Protein AF-A0A938QJS1-F1 (afdb_monomer_lite)

Secondary structure (DSSP, 8-state):
------HHHHHHHHHHHHHHHHT-TTSSSSEEEEE-TTS-EEEEE-TTTHHHHHHHHHHH--

Sequence (62 aa):
MQVNIDVSILDKFVTELRMTAEKCPRCEGSRETIFTSRGRDNVVPCLECENIHNALENLEAA

Foldseek 3Di:
DDPPDPVVVLVVVLVVLVVCQCPPPQDNHQWDFDQDPVRDTDIDGDPVSVVSVVVNVVSVVD

Structure (mmCIF, N/CA/C/O backbone):
data_AF-A0A938QJS1-F1
#
_entry.id   AF-A0A938QJS1-F1
#
loop_
_atom_site.group_PDB
_atom_site.id
_atom_site.type_symbol
_atom_site.label_atom_id
_atom_site.label_alt_id
_atom_site.label_comp_id
_atom_site.label_asym_id
_atom_site.label_entity_id
_atom_site.label_seq_id
_atom_site.pdbx_PDB_ins_code
_atom_site.Cartn_x
_atom_site.Cartn_y
_atom_site.Cartn_z
_atom_site.occupancy
_atom_site.B_iso_or_equiv
_atom_site.auth_seq_id
_atom_site.auth_comp_id
_atom_site.auth_asym_id
_atom_site.auth_atom_id
_atom_site.pdbx_PDB_model_num
ATOM 1 N N . MET A 1 1 ? 2.072 -1.843 -32.818 1.00 42.84 1 MET A N 1
ATOM 2 C CA . MET A 1 1 ? 2.572 -0.619 -32.162 1.00 42.84 1 MET A CA 1
ATOM 3 C C . MET A 1 1 ? 3.136 -1.051 -30.820 1.00 42.84 1 MET A C 1
ATOM 5 O O . MET A 1 1 ? 2.365 -1.423 -29.951 1.00 42.84 1 MET A O 1
ATOM 9 N N . GLN A 1 2 ? 4.458 -1.176 -30.710 1.00 53.72 2 GLN A N 1
ATOM 10 C CA . GLN A 1 2 ? 5.111 -1.597 -29.468 1.00 53.72 2 GLN A CA 1
ATOM 11 C C . GLN A 1 2 ? 5.227 -0.357 -28.585 1.00 53.72 2 GLN A C 1
ATOM 13 O O . GLN A 1 2 ? 5.918 0.594 -28.947 1.00 53.72 2 GLN A O 1
ATOM 18 N N . VAL A 1 3 ? 4.470 -0.323 -27.489 1.00 57.72 3 VAL A N 1
ATOM 19 C CA . VAL A 1 3 ? 4.568 0.751 -26.500 1.00 57.72 3 VAL A CA 1
ATOM 20 C C . VAL A 1 3 ? 5.865 0.504 -25.740 1.00 57.72 3 VAL A C 1
ATOM 22 O O . VAL A 1 3 ? 5.941 -0.408 -24.923 1.00 57.72 3 VAL A O 1
ATOM 25 N N . ASN A 1 4 ? 6.914 1.249 -26.083 1.00 58.03 4 ASN A N 1
ATOM 26 C CA . ASN A 1 4 ? 8.179 1.194 -25.366 1.00 58.03 4 ASN A CA 1
ATOM 27 C C . ASN A 1 4 ? 8.003 2.019 -24.087 1.00 58.03 4 ASN A C 1
ATOM 29 O O . ASN A 1 4 ? 8.174 3.238 -24.099 1.00 58.03 4 ASN A O 1
ATOM 33 N N . ILE A 1 5 ? 7.521 1.371 -23.027 1.00 63.06 5 ILE A N 1
ATOM 34 C CA . ILE A 1 5 ? 7.431 1.990 -21.707 1.00 63.06 5 ILE A CA 1
ATOM 35 C C . ILE A 1 5 ? 8.865 2.084 -21.202 1.00 63.06 5 ILE A C 1
ATOM 37 O O . ILE A 1 5 ? 9.518 1.067 -20.979 1.00 63.06 5 ILE A O 1
ATOM 41 N N . ASP A 1 6 ? 9.367 3.308 -21.078 1.00 72.31 6 ASP A N 1
ATOM 42 C CA . ASP A 1 6 ? 10.651 3.558 -20.443 1.00 72.31 6 ASP A CA 1
ATOM 43 C C . ASP A 1 6 ? 10.565 3.060 -18.995 1.00 72.31 6 ASP A C 1
ATOM 45 O O . ASP A 1 6 ? 9.856 3.629 -18.160 1.00 72.31 6 ASP A O 1
ATOM 49 N N . VAL A 1 7 ? 11.254 1.956 -18.716 1.00 69.81 7 VAL A N 1
ATOM 50 C CA . VAL A 1 7 ? 11.239 1.276 -17.414 1.00 69.81 7 VAL A CA 1
ATOM 51 C C . VAL A 1 7 ? 11.693 2.229 -16.300 1.00 69.81 7 VAL A C 1
ATOM 53 O O . VAL A 1 7 ? 11.211 2.141 -15.176 1.00 69.81 7 VAL A O 1
ATOM 56 N N . SER A 1 8 ? 12.517 3.235 -16.625 1.00 75.94 8 SER A N 1
ATOM 57 C CA . SER A 1 8 ? 12.943 4.256 -15.662 1.00 75.94 8 SER A CA 1
ATOM 58 C C . SER A 1 8 ? 11.812 5.189 -15.213 1.00 75.94 8 SER A C 1
ATOM 60 O O . SER A 1 8 ? 11.855 5.735 -14.109 1.00 75.94 8 SER A O 1
ATOM 62 N N . ILE A 1 9 ? 10.795 5.388 -16.056 1.00 81.06 9 ILE A N 1
ATOM 63 C CA . ILE A 1 9 ? 9.600 6.168 -15.722 1.00 81.06 9 ILE A CA 1
ATOM 64 C C . ILE A 1 9 ? 8.673 5.322 -14.850 1.00 81.06 9 ILE A C 1
ATOM 66 O O . ILE A 1 9 ? 8.143 5.830 -13.863 1.00 81.06 9 ILE A O 1
ATOM 70 N N . LEU A 1 10 ? 8.526 4.035 -15.174 1.00 80.81 10 LEU A N 1
ATOM 71 C CA . LEU A 1 10 ? 7.724 3.099 -14.389 1.00 80.81 10 LEU A CA 1
ATOM 72 C C . LEU A 1 10 ? 8.254 2.977 -12.952 1.00 80.81 10 LEU A C 1
ATOM 74 O O . LEU A 1 10 ? 7.483 3.142 -12.010 1.00 80.81 10 LEU A O 1
ATOM 78 N N . ASP A 1 11 ? 9.567 2.815 -12.777 1.00 83.56 11 ASP A N 1
ATOM 79 C CA . ASP A 1 11 ? 10.203 2.735 -11.454 1.00 83.56 11 ASP A CA 1
ATOM 80 C C . ASP A 1 11 ? 9.975 3.994 -10.608 1.00 83.56 11 ASP A C 1
ATOM 82 O O . ASP A 1 11 ? 9.716 3.918 -9.402 1.00 83.56 11 ASP A O 1
ATOM 86 N N . LYS A 1 12 ? 10.036 5.177 -11.233 1.00 86.00 12 LYS A N 1
ATOM 87 C CA . LYS A 1 12 ? 9.730 6.443 -10.551 1.00 86.00 12 LYS A CA 1
ATOM 88 C C . LYS A 1 12 ? 8.272 6.502 -10.112 1.00 86.00 12 LYS A C 1
ATOM 90 O O . LYS A 1 12 ? 8.011 6.859 -8.967 1.00 86.00 12 LYS A O 1
ATOM 95 N N . PHE A 1 13 ? 7.344 6.100 -10.980 1.00 84.56 13 PHE A N 1
ATOM 96 C CA . PHE A 1 13 ? 5.920 6.042 -10.648 1.00 84.56 13 PHE A CA 1
ATOM 97 C C . PHE A 1 13 ? 5.632 5.074 -9.498 1.00 84.56 13 PHE A C 1
ATOM 99 O O . PHE A 1 13 ? 4.914 5.436 -8.569 1.00 84.56 13 PHE A O 1
ATOM 106 N N . VAL A 1 14 ? 6.221 3.875 -9.514 1.00 87.00 14 VAL A N 1
ATOM 107 C CA . VAL A 1 14 ? 6.091 2.900 -8.418 1.00 87.00 14 VAL A CA 1
ATOM 108 C C . VAL A 1 14 ? 6.641 3.485 -7.115 1.00 87.00 14 VAL A C 1
ATOM 110 O O . VAL A 1 14 ? 6.003 3.384 -6.070 1.00 87.00 14 VAL A O 1
ATOM 113 N N . THR A 1 15 ? 7.786 4.168 -7.168 1.00 88.12 15 THR A N 1
ATOM 114 C CA . THR A 1 15 ? 8.390 4.810 -5.990 1.00 88.12 15 THR A CA 1
ATOM 115 C C . THR A 1 15 ? 7.505 5.920 -5.413 1.00 88.12 15 THR A C 1
ATOM 117 O O . THR A 1 15 ? 7.309 5.991 -4.199 1.00 88.12 15 THR A O 1
ATOM 120 N N . GLU A 1 16 ? 6.932 6.777 -6.260 1.00 87.38 16 GLU A N 1
ATOM 121 C CA . GLU A 1 16 ? 6.006 7.830 -5.824 1.00 87.38 16 GLU A CA 1
ATOM 122 C C . GLU A 1 16 ? 4.705 7.256 -5.249 1.00 87.38 16 GLU A C 1
ATOM 124 O O . GLU A 1 16 ? 4.219 7.733 -4.218 1.00 87.38 16 GLU A O 1
ATOM 129 N N . LEU A 1 17 ? 4.169 6.195 -5.858 1.00 84.31 17 LEU A N 1
ATOM 130 C CA . LEU A 1 17 ? 2.992 5.488 -5.354 1.00 84.31 17 LEU A CA 1
ATOM 131 C C . LEU A 1 17 ? 3.260 4.852 -3.987 1.00 84.31 17 LEU A C 1
ATOM 133 O O . LEU A 1 17 ? 2.433 5.004 -3.089 1.00 84.31 17 LEU A O 1
ATOM 137 N N . ARG A 1 18 ? 4.428 4.224 -3.784 1.00 85.69 18 ARG A N 1
ATOM 138 C CA . ARG A 1 18 ? 4.849 3.687 -2.477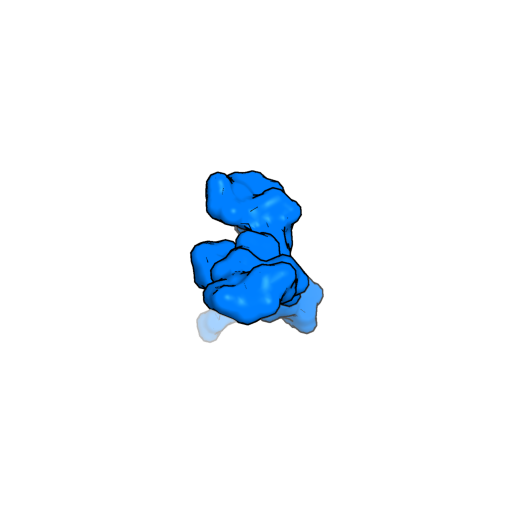 1.00 85.69 18 ARG A CA 1
ATOM 139 C C . ARG A 1 18 ? 4.900 4.776 -1.413 1.00 85.69 18 ARG A C 1
ATOM 141 O O . ARG A 1 18 ? 4.278 4.630 -0.366 1.00 85.69 18 ARG A O 1
ATOM 148 N N . MET A 1 19 ? 5.561 5.898 -1.703 1.00 86.00 19 MET A N 1
ATOM 149 C CA . MET A 1 19 ? 5.619 7.024 -0.764 1.00 86.00 19 MET A CA 1
ATOM 150 C C . MET A 1 19 ? 4.233 7.587 -0.435 1.00 86.00 19 MET A C 1
ATOM 152 O O . MET A 1 19 ? 3.992 8.007 0.694 1.00 86.00 19 MET A O 1
ATOM 156 N N . THR A 1 20 ? 3.330 7.622 -1.414 1.00 82.50 20 THR A N 1
ATOM 157 C CA . THR A 1 20 ? 1.954 8.097 -1.216 1.00 82.50 20 THR A CA 1
ATOM 158 C C . THR A 1 20 ? 1.161 7.132 -0.338 1.00 82.50 20 THR A C 1
ATOM 160 O O . THR A 1 20 ? 0.443 7.572 0.556 1.00 82.50 20 THR A O 1
ATOM 163 N N . ALA A 1 21 ? 1.332 5.827 -0.549 1.00 80.06 21 ALA A N 1
ATOM 164 C CA . ALA A 1 21 ? 0.698 4.787 0.248 1.00 80.06 21 ALA A CA 1
ATOM 165 C C . ALA A 1 21 ? 1.194 4.786 1.708 1.00 80.06 21 ALA A C 1
ATOM 167 O O . ALA A 1 21 ? 0.395 4.692 2.635 1.00 80.06 21 ALA A O 1
ATOM 168 N N . GLU A 1 22 ? 2.501 4.961 1.926 1.00 80.56 22 GLU A N 1
ATOM 169 C CA . GLU A 1 22 ? 3.098 5.080 3.266 1.00 80.56 22 GLU A CA 1
ATOM 170 C C . GLU A 1 22 ? 2.641 6.340 4.011 1.00 80.56 22 GLU A C 1
ATOM 172 O O . GLU A 1 22 ? 2.496 6.325 5.231 1.00 80.56 22 GLU A O 1
ATOM 177 N N . LYS A 1 23 ? 2.407 7.438 3.283 1.00 79.62 23 LYS A N 1
ATOM 178 C CA . LYS A 1 23 ? 1.981 8.733 3.837 1.00 79.62 23 LYS A CA 1
ATOM 179 C C . LYS A 1 23 ? 0.468 8.942 3.777 1.00 79.62 23 LYS A C 1
ATOM 181 O O . LYS A 1 23 ? 0.020 10.091 3.783 1.00 79.62 23 LYS A O 1
ATOM 186 N N . CYS A 1 24 ? -0.316 7.868 3.687 1.00 79.62 24 CYS A N 1
ATOM 187 C CA . CYS A 1 24 ? -1.767 7.964 3.617 1.00 79.62 24 CYS A CA 1
ATOM 188 C C . CYS A 1 24 ? -2.301 8.803 4.806 1.00 79.62 24 CYS A C 1
ATOM 190 O O . CYS A 1 24 ? -2.078 8.459 5.963 1.00 79.62 24 CYS A O 1
ATOM 192 N N . PRO A 1 25 ? -2.986 9.937 4.576 1.00 70.31 25 PRO A N 1
ATOM 193 C CA . PRO A 1 25 ? -3.271 10.908 5.638 1.00 70.31 25 PRO A CA 1
ATOM 194 C C . PRO A 1 25 ? -4.311 10.430 6.660 1.00 70.31 25 PRO A C 1
ATOM 196 O O . PRO A 1 25 ? -4.431 11.025 7.730 1.00 70.31 25 PRO A O 1
ATOM 199 N N . ARG A 1 26 ? -5.082 9.387 6.332 1.00 70.81 26 ARG A N 1
ATOM 200 C CA . ARG A 1 26 ? -6.099 8.805 7.222 1.00 70.81 26 ARG A CA 1
ATOM 201 C C . ARG A 1 26 ? -5.705 7.482 7.854 1.00 70.81 26 ARG A C 1
ATOM 203 O O . ARG A 1 26 ? -6.355 7.055 8.802 1.00 70.81 26 ARG A O 1
ATOM 210 N N . CYS A 1 27 ? -4.649 6.860 7.353 1.00 71.94 27 CYS A N 1
ATOM 211 C CA . CYS A 1 27 ? -4.245 5.525 7.743 1.00 71.94 27 CYS A CA 1
ATOM 212 C C . CYS A 1 27 ? -2.726 5.535 7.866 1.00 71.94 27 CYS A C 1
ATOM 214 O O . CYS A 1 27 ? -2.048 5.884 6.908 1.00 71.94 27 CYS A O 1
ATOM 216 N N . GLU A 1 28 ? -2.167 5.160 9.016 1.00 67.19 28 GLU A N 1
ATOM 217 C CA . GLU A 1 28 ? -0.714 4.982 9.165 1.00 67.19 28 GLU A CA 1
ATOM 218 C C . GLU A 1 28 ? -0.259 3.712 8.405 1.00 67.19 28 GLU A C 1
ATOM 220 O O . GLU A 1 28 ? 0.153 2.716 8.996 1.00 67.19 28 GLU A O 1
ATOM 225 N N . GLY A 1 29 ? -0.407 3.713 7.076 1.00 67.81 29 GLY A N 1
ATOM 226 C CA . GLY A 1 29 ? -0.169 2.585 6.177 1.00 67.81 29 GLY A CA 1
ATOM 227 C C . GLY A 1 29 ? -1.448 1.951 5.614 1.00 67.81 29 GLY A C 1
ATOM 228 O O . GLY A 1 29 ? -2.483 2.596 5.462 1.00 67.81 29 GLY A O 1
ATOM 229 N N . SER A 1 30 ? -1.382 0.655 5.290 1.00 69.12 30 SER A N 1
ATOM 230 C CA . SER A 1 30 ? -2.454 -0.068 4.582 1.00 69.12 30 SER A CA 1
ATOM 231 C C . SER A 1 30 ? -3.652 -0.452 5.449 1.00 69.12 30 SER A C 1
ATOM 233 O O . SER A 1 30 ? -4.603 -1.060 4.953 1.00 69.12 30 SER A O 1
ATOM 235 N N . ARG A 1 31 ? -3.616 -0.146 6.748 1.00 72.94 31 ARG A N 1
ATOM 236 C CA . ARG A 1 31 ? -4.606 -0.603 7.723 1.00 72.94 31 ARG A CA 1
ATOM 237 C C . ARG A 1 31 ? -5.073 0.549 8.598 1.00 72.94 31 ARG A C 1
ATOM 239 O O . ARG A 1 31 ? -4.269 1.371 9.023 1.00 72.94 31 ARG A O 1
ATOM 246 N N . GLU A 1 32 ? -6.362 0.567 8.898 1.00 75.94 32 GLU A N 1
ATOM 247 C CA . GLU A 1 32 ? -6.987 1.516 9.815 1.00 75.94 32 GLU A CA 1
ATOM 248 C C . GLU A 1 32 ? -7.751 0.777 10.917 1.00 75.94 32 GLU A C 1
ATOM 250 O O . GLU A 1 32 ? -8.295 -0.316 10.713 1.00 75.94 32 GLU A O 1
ATOM 255 N N . THR A 1 33 ? -7.776 1.369 12.110 1.00 77.00 33 THR A N 1
ATOM 256 C CA . THR A 1 33 ? -8.533 0.835 13.242 1.00 77.00 33 THR A CA 1
ATOM 257 C C . THR A 1 33 ? -9.903 1.491 13.270 1.00 77.00 33 THR A C 1
ATOM 259 O O . THR A 1 33 ? -10.020 2.689 13.520 1.00 77.00 33 THR A O 1
ATOM 262 N N . ILE A 1 34 ? -10.950 0.700 13.050 1.00 74.69 34 ILE A N 1
ATOM 263 C CA . ILE A 1 34 ? -12.333 1.154 13.171 1.00 74.69 34 ILE A CA 1
ATOM 264 C C . ILE A 1 34 ? -12.921 0.692 14.504 1.00 74.69 34 ILE A C 1
ATOM 266 O O . ILE A 1 34 ? -12.872 -0.489 14.867 1.00 74.69 34 ILE A O 1
ATOM 270 N N . PHE A 1 35 ? -13.524 1.629 15.232 1.00 72.12 35 PHE A N 1
ATOM 271 C CA . PHE A 1 35 ? -14.266 1.319 16.448 1.00 72.12 35 PHE A CA 1
ATOM 272 C C . PHE A 1 35 ? -15.662 0.840 16.071 1.00 72.12 35 PHE A C 1
ATOM 274 O O . PHE A 1 35 ? -16.506 1.607 15.606 1.00 72.12 35 PHE A O 1
ATOM 281 N N . THR A 1 36 ? -15.925 -0.448 16.273 1.00 68.44 36 THR A N 1
ATOM 282 C CA . THR A 1 36 ? -17.284 -0.965 16.102 1.00 68.44 36 THR A CA 1
ATOM 283 C C . THR A 1 36 ? -18.134 -0.633 17.326 1.00 68.44 36 THR A C 1
ATOM 285 O O . THR A 1 36 ? -17.649 -0.649 18.455 1.00 68.44 36 THR A O 1
ATOM 288 N N . SER A 1 37 ? -19.436 -0.406 17.135 1.00 68.62 37 SER A N 1
ATOM 289 C CA . SER A 1 37 ? -20.397 -0.094 18.212 1.00 68.62 37 SER A CA 1
ATOM 290 C C . SER A 1 37 ? -20.490 -1.154 19.324 1.00 68.62 37 SER A C 1
ATOM 292 O O . SER A 1 37 ? -21.112 -0.917 20.355 1.00 68.62 37 SER A O 1
ATOM 294 N N . ARG A 1 38 ? -19.859 -2.321 19.136 1.00 75.88 38 ARG A N 1
ATOM 295 C CA . ARG A 1 38 ? -19.723 -3.392 20.135 1.00 75.88 38 ARG A CA 1
ATOM 296 C C . ARG A 1 38 ? -18.422 -3.312 20.951 1.00 75.88 38 ARG A C 1
ATOM 298 O O . ARG A 1 38 ? -18.111 -4.269 21.652 1.00 75.88 38 ARG A O 1
ATOM 305 N N . GLY A 1 39 ? -17.663 -2.218 20.846 1.00 69.06 39 GLY A N 1
ATOM 306 C CA . GLY A 1 39 ? -16.441 -1.980 21.624 1.00 69.06 39 GLY A CA 1
ATOM 307 C C . GLY A 1 39 ? -15.251 -2.849 21.216 1.00 69.06 39 GLY A C 1
ATOM 308 O O . GLY A 1 39 ? -14.356 -3.066 22.024 1.00 69.06 39 GLY A O 1
ATOM 309 N N . ARG A 1 40 ? -15.255 -3.394 19.991 1.00 67.38 40 ARG A N 1
ATOM 310 C CA . ARG A 1 40 ? -14.099 -4.106 19.435 1.00 67.38 40 ARG A CA 1
ATOM 311 C C . ARG A 1 40 ? -13.390 -3.226 18.424 1.00 67.38 40 ARG A C 1
ATOM 313 O O . ARG A 1 40 ? -14.029 -2.774 17.464 1.00 67.38 40 ARG A O 1
ATOM 320 N N . ASP A 1 41 ? -12.094 -3.069 18.643 1.00 73.12 41 ASP A N 1
ATOM 321 C CA . ASP A 1 41 ? -11.154 -2.481 17.700 1.00 73.1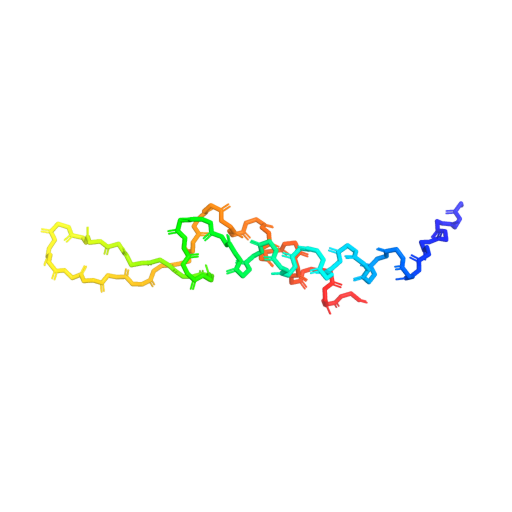2 41 ASP A CA 1
ATOM 322 C C . ASP A 1 41 ? -10.956 -3.491 16.574 1.00 73.12 41 ASP A C 1
ATOM 324 O O . ASP A 1 41 ? -10.408 -4.577 16.777 1.00 73.12 41 ASP A O 1
ATOM 328 N N . ASN A 1 42 ? -11.470 -3.171 15.390 1.00 75.31 42 ASN A N 1
ATOM 329 C CA . ASN A 1 42 ? -11.223 -3.969 14.199 1.00 75.31 42 ASN A CA 1
ATOM 330 C C . ASN A 1 42 ? -10.170 -3.265 13.357 1.00 75.31 42 ASN A C 1
ATOM 332 O O . ASN A 1 42 ? -10.292 -2.075 13.082 1.00 75.31 42 ASN A O 1
ATOM 336 N N . VAL A 1 43 ? -9.173 -4.020 12.905 1.00 77.44 43 VAL A N 1
ATOM 337 C CA . VAL A 1 43 ? -8.162 -3.516 11.977 1.00 77.44 43 VAL A CA 1
ATOM 338 C C . VAL A 1 43 ? -8.555 -3.924 10.560 1.00 77.44 43 VAL A C 1
ATOM 340 O O . VAL A 1 43 ? -8.410 -5.095 10.191 1.00 77.44 43 VAL A O 1
ATOM 343 N N . VAL A 1 44 ? -9.036 -2.968 9.771 1.00 77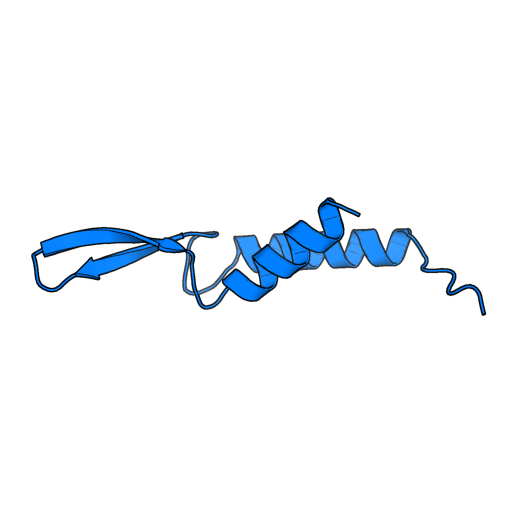.31 44 VAL A N 1
ATOM 344 C CA . VAL A 1 44 ? -9.482 -3.164 8.382 1.00 77.31 44 VAL A CA 1
ATOM 345 C C . VAL A 1 44 ? -8.486 -2.549 7.394 1.00 77.31 44 VAL A C 1
ATOM 347 O O . VAL A 1 44 ? -7.682 -1.710 7.802 1.00 77.31 44 VAL A O 1
ATOM 350 N N . PRO A 1 45 ? -8.474 -2.972 6.116 1.00 74.88 45 PRO A N 1
ATOM 351 C CA . PRO A 1 45 ? -7.736 -2.261 5.079 1.00 74.88 45 PRO A CA 1
ATOM 352 C C . PRO A 1 45 ? -8.201 -0.808 4.986 1.00 74.88 45 PRO A C 1
ATOM 354 O O . PRO A 1 45 ? -9.396 -0.538 5.085 1.00 74.88 45 PRO A O 1
ATOM 357 N N . CYS A 1 46 ? -7.255 0.104 4.79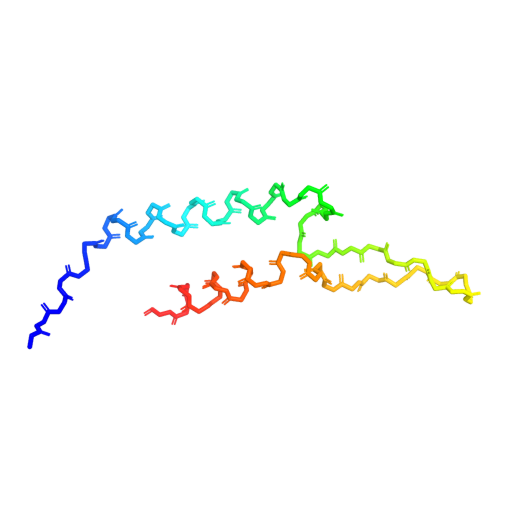0 1.00 81.56 46 CYS A N 1
ATOM 358 C CA . CYS A 1 46 ? -7.543 1.517 4.594 1.00 81.56 46 CYS A CA 1
ATOM 359 C C . CYS A 1 46 ? -8.292 1.728 3.277 1.00 81.56 46 CYS A C 1
ATOM 361 O O . CYS A 1 46 ? -7.672 1.688 2.213 1.00 81.56 46 CYS A O 1
ATOM 363 N N . LEU A 1 47 ? -9.598 1.994 3.327 1.00 80.25 47 LEU A N 1
ATOM 364 C CA . LEU A 1 47 ? -10.410 2.121 2.107 1.00 80.25 47 LEU A CA 1
ATOM 365 C C . LEU A 1 47 ? -10.001 3.325 1.244 1.00 80.25 47 LEU A C 1
ATOM 367 O O . LEU A 1 47 ? -10.170 3.309 0.026 1.00 80.25 47 LEU A O 1
ATOM 371 N N . GLU A 1 48 ? -9.434 4.371 1.849 1.00 80.00 48 GLU A N 1
ATOM 372 C CA . GLU A 1 48 ? -8.982 5.551 1.100 1.00 80.00 48 GLU A CA 1
ATOM 373 C C . GLU A 1 48 ? -7.738 5.283 0.250 1.00 80.00 48 GLU A C 1
ATOM 375 O O . GLU A 1 48 ? -7.613 5.828 -0.847 1.00 80.00 48 GLU A O 1
ATOM 380 N N . CYS A 1 49 ? -6.834 4.429 0.733 1.00 80.94 49 CYS A N 1
ATOM 381 C CA . CYS A 1 49 ? -5.570 4.119 0.066 1.00 80.94 49 CYS A CA 1
ATOM 382 C C . CYS A 1 49 ? -5.546 2.710 -0.550 1.00 80.94 49 CYS A C 1
ATOM 384 O O . CYS A 1 49 ? -4.573 2.346 -1.209 1.00 80.94 49 CYS A O 1
ATOM 386 N N . GLU A 1 50 ? -6.634 1.942 -0.428 1.00 83.25 50 GLU A N 1
ATOM 387 C CA . GLU A 1 50 ? -6.808 0.608 -1.018 1.00 83.25 50 GLU A CA 1
ATOM 388 C C . GLU A 1 50 ? -6.546 0.611 -2.528 1.00 83.25 50 GLU A C 1
ATOM 390 O O . GLU A 1 50 ? -5.806 -0.228 -3.032 1.00 83.25 50 GLU A O 1
ATOM 395 N N . ASN A 1 51 ? -7.059 1.607 -3.256 1.00 82.12 51 ASN A N 1
ATOM 396 C CA . ASN A 1 51 ? -6.832 1.722 -4.701 1.00 82.12 51 ASN A CA 1
ATOM 397 C C . ASN A 1 51 ? -5.348 1.906 -5.059 1.00 82.12 51 ASN A C 1
ATOM 399 O O . ASN A 1 51 ? -4.897 1.399 -6.084 1.00 82.12 51 ASN A O 1
ATOM 403 N N . ILE A 1 52 ? -4.587 2.612 -4.216 1.00 84.06 52 ILE A N 1
ATOM 404 C CA . ILE A 1 52 ? -3.147 2.837 -4.408 1.00 84.06 52 ILE A CA 1
ATOM 405 C C . ILE A 1 52 ? -2.389 1.533 -4.153 1.00 84.06 52 ILE A C 1
ATOM 407 O O . ILE A 1 52 ? -1.530 1.158 -4.948 1.00 84.06 52 ILE A O 1
ATOM 411 N N . HIS A 1 53 ? -2.740 0.814 -3.086 1.00 81.00 53 HIS A N 1
ATOM 412 C CA . HIS A 1 53 ? -2.153 -0.489 -2.778 1.00 81.00 53 HIS A CA 1
ATOM 413 C C . HIS A 1 53 ? -2.461 -1.534 -3.855 1.00 81.00 53 HIS A C 1
ATOM 415 O O . HIS A 1 53 ? -1.549 -2.222 -4.299 1.00 81.00 53 HIS A O 1
ATOM 421 N N . ASN A 1 54 ? -3.699 -1.586 -4.347 1.00 84.06 54 ASN A N 1
ATOM 422 C CA . ASN A 1 54 ? -4.086 -2.470 -5.446 1.00 84.06 54 ASN A CA 1
ATOM 423 C C . ASN A 1 54 ? -3.326 -2.132 -6.736 1.00 84.06 54 ASN A C 1
ATOM 425 O O . ASN A 1 54 ? -2.916 -3.026 -7.473 1.00 84.06 54 ASN A O 1
ATOM 429 N N . ALA A 1 55 ? -3.122 -0.845 -7.035 1.00 84.38 55 ALA A N 1
ATOM 430 C CA . ALA A 1 55 ? -2.320 -0.439 -8.186 1.00 84.38 55 ALA A CA 1
ATOM 431 C C . ALA A 1 55 ? -0.852 -0.866 -8.028 1.00 84.38 55 ALA A C 1
ATOM 433 O O . ALA A 1 55 ? -0.284 -1.410 -8.970 1.00 84.38 55 ALA A O 1
ATOM 434 N N . LEU A 1 56 ? -0.262 -0.676 -6.844 1.00 85.19 56 LEU A N 1
ATOM 435 C CA . LEU A 1 56 ? 1.098 -1.127 -6.539 1.00 85.19 56 LEU A CA 1
ATOM 436 C C . LEU A 1 56 ? 1.249 -2.641 -6.686 1.00 85.19 56 LEU A C 1
ATOM 438 O O . LEU A 1 56 ? 2.180 -3.079 -7.346 1.00 85.19 56 LEU A O 1
ATOM 442 N N . GLU A 1 57 ? 0.321 -3.430 -6.147 1.00 84.75 57 GLU A N 1
ATOM 443 C CA . GLU A 1 57 ? 0.372 -4.893 -6.237 1.00 84.75 57 GLU A CA 1
ATOM 444 C C . GLU A 1 57 ? 0.365 -5.370 -7.697 1.00 84.75 57 GLU A C 1
ATOM 446 O O . GLU A 1 57 ? 1.166 -6.220 -8.079 1.00 84.75 57 GLU A O 1
ATOM 451 N N . ASN A 1 58 ? -0.471 -4.765 -8.545 1.00 83.81 58 ASN A N 1
ATOM 452 C CA . ASN A 1 58 ? -0.500 -5.081 -9.974 1.00 83.81 58 ASN A CA 1
ATOM 453 C C . ASN A 1 58 ? 0.774 -4.644 -10.714 1.00 83.81 58 ASN A C 1
ATOM 455 O O . ASN A 1 58 ? 1.189 -5.317 -11.653 1.0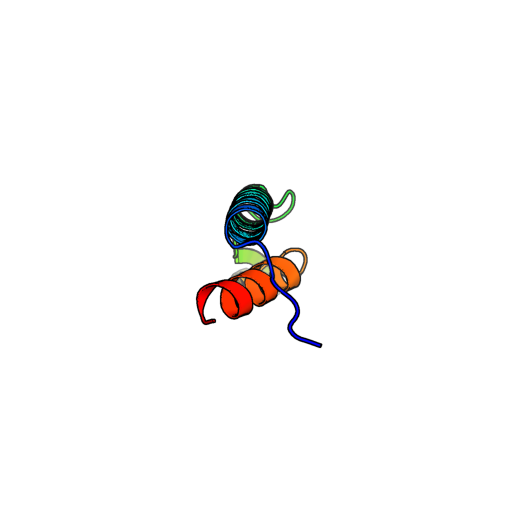0 83.81 58 ASN A O 1
ATOM 459 N N . LEU A 1 59 ? 1.373 -3.515 -10.325 1.00 81.75 59 LEU A N 1
ATOM 460 C CA . LEU A 1 59 ? 2.592 -2.987 -10.945 1.00 81.75 59 LEU A CA 1
ATOM 461 C C . LEU A 1 59 ? 3.854 -3.738 -10.504 1.00 81.75 59 LEU A C 1
ATOM 463 O O . LEU A 1 59 ? 4.803 -3.814 -11.272 1.00 81.75 59 LEU A O 1
ATOM 467 N N . GLU A 1 60 ? 3.871 -4.277 -9.286 1.00 78.75 60 GLU A N 1
ATOM 468 C CA . GLU A 1 60 ? 4.990 -5.051 -8.735 1.00 78.75 60 GLU A CA 1
ATOM 469 C C . GLU A 1 60 ? 4.928 -6.538 -9.108 1.00 78.75 60 GLU A C 1
ATOM 471 O O . GLU A 1 60 ? 5.955 -7.215 -9.100 1.00 78.75 60 GLU A O 1
ATOM 476 N N . ALA A 1 61 ? 3.737 -7.056 -9.424 1.00 74.00 61 ALA A N 1
ATOM 477 C CA . ALA A 1 61 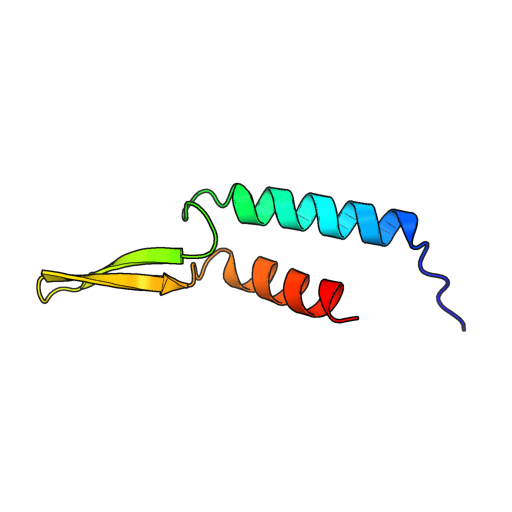? 3.544 -8.426 -9.896 1.00 74.00 61 ALA A CA 1
ATOM 478 C C . ALA A 1 61 ? 3.810 -8.614 -11.405 1.00 74.00 61 ALA A C 1
ATOM 480 O O . ALA A 1 61 ? 3.824 -9.757 -11.871 1.00 74.00 61 ALA A O 1
ATOM 481 N N . ALA A 1 62 ? 3.972 -7.519 -12.156 1.00 57.06 62 ALA A N 1
ATOM 482 C CA . ALA A 1 62 ? 4.214 -7.495 -13.602 1.00 57.06 62 ALA A CA 1
ATOM 483 C C . ALA A 1 62 ? 5.712 -7.489 -13.942 1.00 57.06 62 ALA A C 1
ATOM 485 O O . ALA A 1 62 ? 6.072 -8.138 -14.953 1.00 57.06 62 ALA A O 1
#

Radius of gyration: 15.7 Å; chains: 1; bounding box: 33×19×54 Å

pLDDT: mean 76.04, std 9.06, range [42.84, 88.12]